Protein AF-A0A9E4EMT3-F1 (afdb_monomer)

Mean predicted aligned error: 5.19 Å

Nearest PDB structures (foldseek):
  3fyb-assembly1_A  TM=9.744E-01  e=1.590E-08  Alcanivorax borkumensis SK2
  3fyb-assembly1_B  TM=8.964E-01  e=5.897E-09  Alcanivorax borkumensis SK2
  2o35-assembly1_A-2  TM=9.757E-01  e=2.453E-08  Sinorhizobium meliloti
  2o35-assembly1_B-2  TM=9.642E-01  e=2.777E-08  Sinorhizobium meliloti

Solvent-accessible surface area (backbone atoms only — not comparable to full-atom values): 4782 Å² total; per-residue (Å²): 128,82,51,75,68,61,50,49,56,51,50,52,54,52,50,50,51,51,49,36,54,50,56,48,73,43,59,84,65,46,54,66,56,33,34,75,75,71,71,45,33,70,68,48,55,28,50,49,53,35,51,58,32,44,77,72,74,38,90,59,61,60,66,66,41,36,20,66,49,55,75,42,55,58,74,55,49,43,72,75,64,60,131

pLDDT: mean 88.68, std 9.67, range [50.62, 96.5]

Secondary structure (DSSP, 8-state):
---HHHHHHHHHHHHHHHHHHHHHH-TTS-HHHHHHHHS--HHHHHHHHHHHHHHTT----HHHHHHHHHTS-HHHHHHHH--

Foldseek 3Di:
DPDVVNVVVVVVVVVVLVVLVVCLVPLQCDQVNCCVPPVGGLLNVLVVVQVVCVVVVHHDDSQVSSCVSNVHRVVVSCVPRND

Sequence (83 aa):
MPTQLDSDITFEAATFRRLVDHLQRNTELQNIDLMNLAGFCRNCLAKWYVAEAKERGVELDYESVRERVYGMPYAEWKRRFQT

Radius of gyration: 14.44 Å; Cα contacts (8 Å, |Δi|>4): 55; chains: 1; bounding box: 45×26×32 Å

Structure (mmCIF, N/CA/C/O backbone):
data_AF-A0A9E4EMT3-F1
#
_entry.id   AF-A0A9E4EMT3-F1
#
loop_
_atom_site.group_PDB
_atom_site.id
_atom_site.type_symbol
_atom_site.label_atom_id
_atom_site.label_alt_id
_atom_sit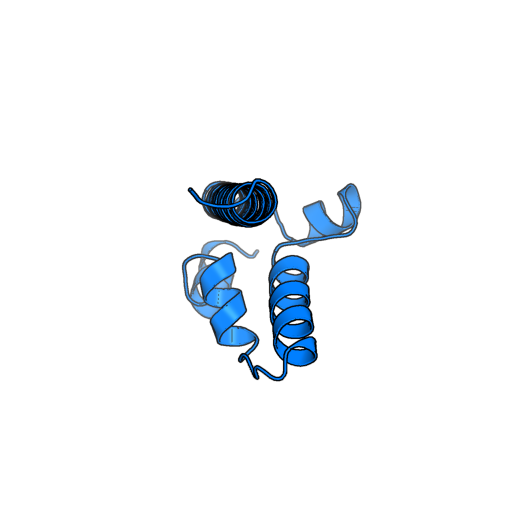e.label_comp_id
_atom_site.label_asym_id
_atom_site.label_entity_id
_atom_site.label_seq_id
_atom_site.pdbx_PDB_ins_code
_atom_site.Cartn_x
_atom_site.Cartn_y
_atom_site.Cartn_z
_atom_site.occupancy
_atom_site.B_iso_or_equiv
_atom_site.auth_seq_id
_atom_site.auth_comp_id
_atom_site.auth_asym_id
_atom_site.auth_atom_id
_atom_site.pdbx_PDB_model_num
ATOM 1 N N . MET A 1 1 ? -29.760 5.864 6.902 1.00 50.62 1 MET A N 1
ATOM 2 C CA . MET A 1 1 ? -28.874 6.788 6.163 1.00 50.62 1 MET A CA 1
ATOM 3 C C . MET A 1 1 ? -27.494 6.599 6.768 1.00 50.62 1 MET A C 1
ATOM 5 O O . MET A 1 1 ? -27.428 6.737 7.985 1.00 50.62 1 MET A O 1
ATOM 9 N N . PRO A 1 2 ? -26.460 6.184 6.013 1.00 56.56 2 PRO A N 1
ATOM 10 C CA . PRO A 1 2 ? -25.107 6.136 6.562 1.00 56.56 2 PRO A CA 1
ATOM 11 C C . PRO A 1 2 ? -24.757 7.537 7.059 1.00 56.56 2 PRO A C 1
ATOM 13 O O . PRO A 1 2 ? -25.130 8.527 6.422 1.00 56.56 2 PRO A O 1
ATOM 16 N N . THR A 1 3 ? -24.120 7.632 8.218 1.00 63.38 3 THR A N 1
ATOM 17 C CA . THR A 1 3 ? -23.662 8.926 8.718 1.00 63.38 3 THR A CA 1
ATOM 18 C C . THR A 1 3 ? -22.558 9.454 7.796 1.00 63.38 3 THR A C 1
ATOM 20 O O . THR A 1 3 ? -21.912 8.688 7.079 1.00 63.38 3 THR A O 1
ATOM 23 N N . GLN A 1 4 ? -22.337 10.769 7.769 1.00 63.78 4 GLN A N 1
ATOM 24 C CA . GLN A 1 4 ? -21.293 11.365 6.923 1.00 63.78 4 GLN A CA 1
ATOM 25 C C . GLN A 1 4 ? -19.903 10.749 7.198 1.00 63.78 4 GLN A C 1
ATOM 27 O O . GLN A 1 4 ? -19.136 10.529 6.269 1.00 63.78 4 GLN A O 1
ATOM 32 N N . LEU A 1 5 ? -19.657 10.329 8.444 1.00 62.50 5 LEU A N 1
ATOM 33 C CA . LEU A 1 5 ? -18.450 9.621 8.874 1.00 62.50 5 LEU A CA 1
ATOM 34 C C . LEU A 1 5 ? -18.294 8.221 8.238 1.00 62.50 5 LEU A C 1
ATOM 36 O O . LEU A 1 5 ? -17.190 7.832 7.867 1.00 62.50 5 LEU A O 1
ATOM 40 N N . ASP A 1 6 ? -19.394 7.479 8.050 1.00 69.81 6 ASP A N 1
ATOM 41 C CA . ASP A 1 6 ? -19.380 6.173 7.361 1.00 69.81 6 ASP A CA 1
ATOM 42 C C . ASP A 1 6 ? -19.030 6.324 5.872 1.00 69.81 6 ASP A C 1
ATOM 44 O O . ASP A 1 6 ? -18.463 5.425 5.239 1.00 69.81 6 ASP A O 1
ATOM 48 N N . SER A 1 7 ? -19.381 7.481 5.306 1.00 81.50 7 SER A N 1
ATOM 49 C CA . SER A 1 7 ? -19.105 7.806 3.910 1.00 81.50 7 SER A CA 1
ATOM 50 C C . SER A 1 7 ? -17.624 8.125 3.718 1.00 81.50 7 SER A C 1
ATOM 52 O O . SER A 1 7 ? -17.012 7.575 2.804 1.00 81.50 7 SER A O 1
ATOM 54 N N . ASP A 1 8 ? -17.023 8.895 4.629 1.00 89.81 8 ASP A N 1
ATOM 55 C CA . ASP A 1 8 ? -15.598 9.242 4.587 1.00 89.81 8 ASP A CA 1
ATOM 56 C C . ASP A 1 8 ? -14.701 7.998 4.662 1.00 89.81 8 ASP A C 1
ATOM 58 O O . ASP A 1 8 ? -13.874 7.787 3.774 1.00 89.81 8 ASP A O 1
ATOM 62 N N . ILE A 1 9 ? -14.950 7.088 5.613 1.00 90.19 9 ILE A N 1
ATOM 63 C CA . ILE A 1 9 ? -14.210 5.813 5.718 1.00 90.19 9 ILE A CA 1
ATOM 64 C C . ILE A 1 9 ? -14.337 4.995 4.421 1.00 90.19 9 ILE A C 1
ATOM 66 O O . ILE A 1 9 ? -13.374 4.383 3.944 1.00 90.19 9 ILE A O 1
ATOM 70 N N . THR A 1 10 ? -15.526 4.988 3.812 1.00 92.00 10 THR A N 1
ATOM 71 C CA . THR A 1 10 ? -15.764 4.275 2.551 1.00 92.00 10 THR A CA 1
ATOM 72 C C . THR A 1 10 ? -14.974 4.896 1.395 1.00 92.00 10 THR A C 1
ATOM 74 O O . THR A 1 10 ? -14.398 4.161 0.580 1.00 92.00 10 THR A O 1
ATOM 77 N N . PHE A 1 11 ? -14.913 6.228 1.321 1.00 93.81 11 PHE A N 1
ATOM 78 C CA . PHE A 1 11 ? -14.163 6.958 0.300 1.00 93.81 11 PHE A CA 1
ATOM 79 C C . PHE A 1 11 ? -12.652 6.798 0.467 1.00 93.81 11 PHE A C 1
ATOM 81 O O . PHE A 1 11 ? -11.956 6.552 -0.522 1.00 93.81 11 PHE A O 1
ATOM 88 N N . GLU A 1 12 ? -12.141 6.851 1.695 1.00 93.50 12 GLU A N 1
ATOM 89 C CA . GLU A 1 12 ? -10.732 6.602 2.012 1.00 93.50 12 GLU A CA 1
ATOM 90 C C . GLU A 1 12 ? -10.325 5.181 1.615 1.00 93.50 12 GLU A C 1
ATOM 92 O O . GLU A 1 12 ? -9.351 4.986 0.882 1.00 93.50 12 GLU A O 1
ATOM 97 N N . ALA A 1 13 ? -11.126 4.179 1.990 1.00 93.81 13 ALA A N 1
ATOM 98 C CA . ALA A 1 13 ? -10.873 2.792 1.620 1.00 93.81 13 ALA A CA 1
ATOM 99 C C . ALA A 1 13 ? -10.928 2.581 0.095 1.00 93.81 13 ALA A C 1
ATOM 101 O O . ALA A 1 13 ? -10.120 1.832 -0.461 1.00 93.81 13 ALA A O 1
ATOM 102 N N . ALA A 1 14 ? -11.860 3.235 -0.609 1.00 94.69 14 ALA A N 1
ATOM 103 C CA . ALA A 1 14 ? -11.940 3.183 -2.071 1.00 94.69 14 ALA A CA 1
ATOM 104 C C . ALA A 1 14 ? -10.741 3.860 -2.748 1.00 94.69 14 ALA A C 1
ATOM 106 O O . ALA A 1 14 ? -10.224 3.349 -3.745 1.00 94.69 14 ALA A O 1
ATOM 107 N N . THR A 1 15 ? -10.270 4.970 -2.187 1.00 96.25 15 THR A N 1
ATOM 108 C CA . THR A 1 15 ? -9.091 5.696 -2.668 1.00 96.25 15 THR A CA 1
ATOM 109 C C . THR A 1 15 ? -7.823 4.874 -2.462 1.00 96.25 15 THR A C 1
ATOM 111 O O . THR A 1 15 ? -7.030 4.740 -3.393 1.00 96.25 15 THR A O 1
ATOM 114 N N . PHE A 1 16 ? -7.669 4.227 -1.302 1.00 95.69 16 PHE A N 1
ATOM 115 C CA . PHE A 1 16 ? -6.555 3.314 -1.045 1.00 95.69 16 PHE A CA 1
ATOM 116 C C . PHE A 1 16 ? -6.544 2.136 -2.027 1.00 95.69 16 PHE A C 1
ATOM 118 O O . PHE A 1 16 ? -5.507 1.840 -2.618 1.00 95.69 16 PHE A O 1
ATOM 125 N N . ARG A 1 17 ? -7.702 1.508 -2.282 1.00 95.25 17 ARG A N 1
ATOM 126 C CA . ARG A 1 17 ? -7.816 0.448 -3.303 1.00 95.25 17 ARG A CA 1
ATOM 127 C C . ARG A 1 17 ? -7.385 0.942 -4.685 1.00 95.25 17 ARG A C 1
ATOM 129 O O . ARG A 1 17 ? -6.630 0.261 -5.365 1.00 95.25 17 ARG A O 1
ATOM 136 N N . ARG A 1 18 ? -7.792 2.155 -5.074 1.00 96.50 18 ARG A N 1
ATOM 137 C CA . ARG A 1 18 ? -7.382 2.765 -6.348 1.00 96.50 18 ARG A CA 1
ATOM 138 C C . ARG A 1 18 ? -5.871 3.021 -6.419 1.00 96.50 18 ARG A C 1
ATOM 140 O O . ARG A 1 18 ? -5.285 2.826 -7.482 1.00 96.50 18 ARG A O 1
ATOM 147 N N . LEU A 1 19 ? -5.242 3.445 -5.321 1.00 95.69 19 LEU A N 1
ATOM 148 C CA . LEU A 1 19 ? -3.787 3.608 -5.245 1.00 95.69 19 LEU A CA 1
ATOM 149 C C . LEU A 1 19 ? -3.068 2.265 -5.418 1.00 95.69 19 LEU A C 1
ATOM 151 O O . LEU A 1 19 ? -2.112 2.178 -6.186 1.00 95.69 19 LEU A O 1
ATOM 155 N N . VAL A 1 20 ? -3.538 1.219 -4.736 1.00 95.19 20 VAL A N 1
ATOM 156 C CA . VAL A 1 20 ? -2.979 -0.133 -4.862 1.00 95.19 20 VAL A CA 1
ATOM 157 C C . VAL A 1 20 ? -3.091 -0.628 -6.306 1.00 95.19 20 VAL A C 1
ATOM 159 O O . VAL A 1 20 ? -2.076 -1.000 -6.890 1.00 95.19 20 VAL A O 1
ATOM 162 N N . ASP A 1 21 ? -4.270 -0.524 -6.922 1.00 95.62 21 ASP A N 1
ATOM 163 C CA . ASP A 1 21 ? -4.479 -0.885 -8.331 1.00 95.62 21 ASP A CA 1
ATOM 164 C C . ASP A 1 21 ? -3.544 -0.114 -9.274 1.00 95.62 21 ASP A C 1
ATOM 166 O O . ASP A 1 21 ? -3.003 -0.672 -10.231 1.00 95.62 21 ASP A O 1
ATOM 170 N N . HIS A 1 22 ? -3.335 1.180 -9.017 1.00 95.25 22 HIS A N 1
ATOM 171 C CA . HIS A 1 22 ? -2.402 1.989 -9.792 1.00 95.25 22 HIS A CA 1
ATOM 172 C C . HIS A 1 22 ? -0.968 1.456 -9.658 1.00 95.25 22 HIS A C 1
ATOM 174 O O . HIS A 1 22 ? -0.303 1.230 -10.665 1.00 95.25 22 HIS A O 1
ATOM 180 N N . LEU A 1 23 ? -0.497 1.176 -8.442 1.00 93.31 23 LEU A N 1
ATOM 181 C CA . LEU A 1 23 ? 0.854 0.653 -8.207 1.00 93.31 23 LEU A CA 1
ATOM 182 C C . LEU A 1 23 ? 1.072 -0.768 -8.750 1.00 93.31 23 LEU A C 1
ATOM 184 O O . LEU A 1 23 ? 2.218 -1.127 -9.036 1.00 93.31 23 LEU A O 1
ATOM 188 N N . GLN A 1 24 ? 0.008 -1.565 -8.880 1.00 92.31 24 GLN A N 1
ATOM 189 C CA . GLN A 1 24 ? 0.038 -2.899 -9.491 1.00 92.31 24 GLN A CA 1
ATOM 190 C C . GLN A 1 24 ? 0.149 -2.842 -11.016 1.00 92.31 24 GLN A C 1
ATOM 192 O O . GLN A 1 24 ? 0.831 -3.674 -11.606 1.00 92.31 24 GLN A O 1
ATOM 197 N N . ARG A 1 25 ? -0.502 -1.864 -11.658 1.00 93.19 25 ARG A N 1
ATOM 198 C CA . ARG A 1 25 ? -0.428 -1.667 -13.117 1.00 93.19 25 ARG A CA 1
ATOM 199 C C . ARG A 1 25 ? 0.896 -1.053 -13.567 1.00 93.19 25 ARG A C 1
ATOM 201 O O . ARG A 1 25 ? 1.329 -1.328 -14.678 1.00 93.19 25 ARG A O 1
ATOM 208 N N . ASN A 1 26 ? 1.517 -0.249 -12.708 1.00 92.44 26 ASN A N 1
ATOM 209 C CA . ASN A 1 26 ? 2.771 0.453 -12.978 1.00 92.44 26 ASN A CA 1
ATOM 210 C C . ASN A 1 26 ? 3.947 -0.314 -12.348 1.00 92.44 26 ASN A C 1
ATOM 212 O O . ASN A 1 26 ? 4.527 0.095 -11.336 1.00 92.44 26 ASN A O 1
ATOM 216 N N . THR A 1 27 ? 4.241 -1.500 -12.889 1.00 87.00 27 THR A N 1
ATOM 217 C CA . THR A 1 27 ? 5.289 -2.403 -12.374 1.00 87.00 27 THR A CA 1
ATOM 218 C C . THR A 1 27 ? 6.705 -1.859 -12.555 1.00 87.00 27 THR A C 1
ATOM 220 O O . THR A 1 27 ? 7.609 -2.254 -11.826 1.00 87.00 27 THR A O 1
ATOM 223 N N . GLU A 1 28 ? 6.891 -0.936 -13.496 1.00 87.56 28 GLU A N 1
ATOM 224 C CA . GLU A 1 28 ? 8.143 -0.231 -13.771 1.00 87.56 28 GLU A CA 1
ATOM 225 C C . GLU A 1 28 ? 8.560 0.723 -12.647 1.00 87.56 28 GLU A C 1
ATOM 227 O O . GLU A 1 28 ? 9.746 1.001 -12.498 1.00 87.56 28 GLU A O 1
ATOM 232 N N . LEU A 1 29 ? 7.616 1.179 -11.814 1.00 88.31 29 LEU A N 1
ATOM 233 C CA . LEU A 1 29 ? 7.926 1.975 -10.630 1.00 88.31 29 LEU A CA 1
ATOM 234 C C . LEU A 1 29 ? 8.595 1.078 -9.588 1.00 88.31 29 LEU A C 1
ATOM 236 O O . LEU A 1 29 ? 7.906 0.380 -8.8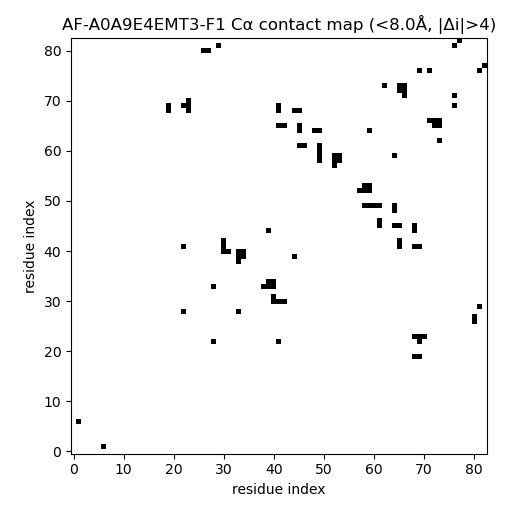40 1.00 88.31 29 LEU A O 1
ATOM 240 N N . GLN A 1 30 ? 9.922 1.078 -9.504 1.00 87.44 30 GLN A N 1
ATOM 241 C CA . GLN A 1 30 ? 10.620 0.269 -8.511 1.00 87.44 30 GLN A CA 1
ATOM 242 C C . GL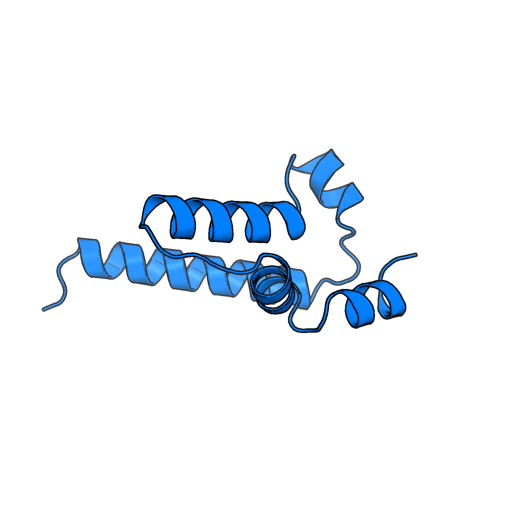N A 1 30 ? 10.379 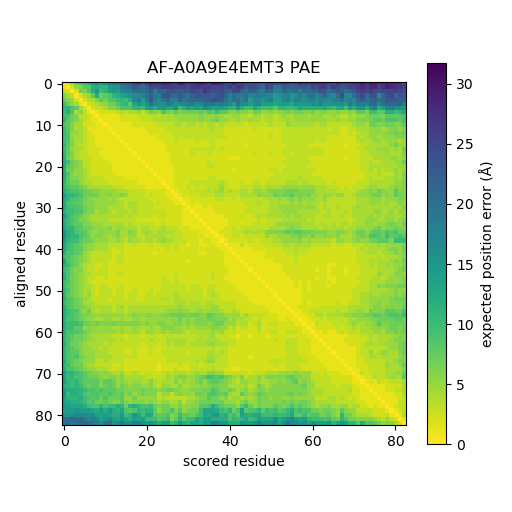0.819 -7.102 1.00 87.44 30 GLN A C 1
ATOM 244 O O . GLN A 1 30 ? 10.218 2.019 -6.875 1.00 87.44 30 GLN A O 1
ATOM 249 N N . ASN A 1 31 ? 10.381 -0.068 -6.106 1.00 89.62 31 ASN A N 1
ATOM 250 C CA . ASN A 1 31 ? 10.226 0.364 -4.715 1.00 89.62 31 ASN A CA 1
ATOM 251 C C . ASN A 1 31 ? 11.351 1.303 -4.265 1.00 89.62 31 ASN A C 1
ATOM 253 O O . ASN A 1 31 ? 11.103 2.160 -3.424 1.00 89.62 31 ASN A O 1
ATOM 257 N N . ILE A 1 32 ? 12.563 1.138 -4.806 1.00 90.00 32 ILE A N 1
ATOM 258 C CA . ILE A 1 32 ? 13.700 2.005 -4.483 1.00 90.00 32 ILE A CA 1
ATOM 259 C C . ILE A 1 32 ? 13.473 3.434 -4.988 1.00 90.00 32 ILE A C 1
ATOM 261 O O . ILE A 1 32 ? 13.728 4.380 -4.251 1.00 90.00 32 ILE A O 1
ATOM 265 N N . ASP A 1 33 ? 12.895 3.592 -6.179 1.00 91.12 33 ASP A N 1
ATOM 266 C CA . ASP A 1 33 ? 12.601 4.905 -6.758 1.00 91.12 33 ASP A CA 1
ATOM 267 C C . ASP A 1 33 ? 11.508 5.617 -5.963 1.00 91.12 33 ASP A C 1
ATOM 269 O O . ASP A 1 33 ? 11.649 6.788 -5.617 1.00 91.12 33 ASP A O 1
ATOM 273 N N . LEU A 1 34 ? 10.453 4.885 -5.587 1.00 92.25 34 LEU A N 1
ATOM 274 C CA . LEU A 1 34 ? 9.395 5.408 -4.721 1.00 92.25 34 LEU A CA 1
ATOM 275 C C . LEU A 1 34 ? 9.944 5.829 -3.347 1.00 92.25 34 LEU A C 1
ATOM 277 O O . LEU A 1 34 ? 9.605 6.903 -2.851 1.00 92.25 34 LEU A O 1
ATOM 281 N N . MET A 1 35 ? 10.842 5.029 -2.759 1.00 94.00 35 MET A N 1
ATOM 282 C CA . MET A 1 35 ? 11.505 5.382 -1.500 1.00 94.00 35 MET A CA 1
ATOM 283 C C . MET A 1 35 ? 12.369 6.637 -1.633 1.00 94.00 35 MET A C 1
ATOM 285 O O . MET A 1 35 ? 12.300 7.503 -0.765 1.00 94.00 35 MET A O 1
ATOM 289 N N . ASN A 1 36 ? 13.157 6.753 -2.701 1.00 92.31 36 ASN A N 1
ATOM 290 C CA . ASN A 1 36 ? 14.053 7.889 -2.906 1.00 92.31 36 ASN A CA 1
ATOM 291 C C . ASN A 1 36 ? 13.291 9.187 -3.210 1.00 92.31 36 ASN A C 1
ATOM 293 O O . ASN A 1 36 ? 13.715 10.254 -2.777 1.00 92.31 36 ASN A O 1
ATOM 297 N N . LEU A 1 37 ? 12.177 9.102 -3.942 1.00 92.94 37 LEU A N 1
ATOM 298 C CA . LEU A 1 37 ? 11.400 10.271 -4.352 1.00 92.94 37 LEU A CA 1
ATOM 299 C C . LEU A 1 37 ? 10.398 10.725 -3.284 1.00 92.94 37 LEU A C 1
ATOM 301 O O . LEU A 1 37 ? 10.268 11.919 -3.032 1.00 92.94 37 LEU A O 1
ATOM 305 N N . ALA A 1 38 ? 9.664 9.783 -2.689 1.00 93.00 38 ALA A N 1
ATOM 306 C CA . ALA A 1 38 ? 8.499 10.072 -1.851 1.00 93.00 38 ALA A CA 1
ATOM 307 C C . ALA A 1 38 ? 8.636 9.574 -0.403 1.00 93.00 38 ALA A C 1
ATOM 309 O O . ALA A 1 38 ? 7.746 9.815 0.411 1.00 93.00 38 ALA A O 1
ATOM 310 N N . GLY A 1 39 ? 9.713 8.857 -0.063 1.00 92.88 39 GLY A N 1
ATOM 311 C CA . GLY A 1 39 ? 9.930 8.323 1.285 1.00 92.88 39 GLY A CA 1
ATOM 312 C C . GLY A 1 39 ? 9.053 7.118 1.650 1.00 92.88 39 GLY A C 1
ATOM 313 O O . GLY A 1 39 ? 9.096 6.659 2.791 1.00 92.88 39 GLY A O 1
ATOM 314 N N . PHE A 1 40 ? 8.273 6.572 0.710 1.00 94.00 40 PHE A N 1
ATOM 315 C CA . PHE A 1 40 ? 7.485 5.355 0.917 1.00 94.00 40 PHE A CA 1
ATOM 316 C C . PHE A 1 40 ? 7.424 4.497 -0.349 1.00 94.00 40 PHE A C 1
ATOM 318 O O . PHE A 1 40 ? 7.634 4.973 -1.456 1.00 94.00 40 PHE A O 1
ATOM 325 N N . CYS A 1 41 ? 7.107 3.212 -0.194 1.00 94.38 41 CYS A N 1
ATOM 326 C CA . CYS A 1 41 ? 6.910 2.286 -1.309 1.00 94.38 41 CYS A CA 1
ATOM 327 C C . CYS A 1 41 ? 5.789 1.282 -1.005 1.00 94.38 41 CYS A C 1
ATOM 329 O O . CYS A 1 41 ? 5.161 1.334 0.055 1.00 94.38 41 CYS A O 1
ATOM 331 N N . ARG A 1 42 ? 5.571 0.306 -1.897 1.00 93.62 42 ARG A N 1
ATOM 332 C CA . ARG A 1 42 ? 4.559 -0.758 -1.724 1.00 93.62 42 ARG A CA 1
ATOM 333 C C . ARG A 1 42 ? 4.726 -1.530 -0.411 1.00 93.62 42 ARG A C 1
ATOM 335 O O . ARG A 1 42 ? 3.746 -1.850 0.253 1.00 93.62 42 ARG A O 1
ATOM 342 N N . ASN A 1 43 ? 5.969 -1.781 0.003 1.00 93.44 43 ASN A N 1
ATOM 343 C CA . ASN A 1 43 ? 6.250 -2.456 1.274 1.00 93.44 43 ASN A CA 1
ATOM 344 C C . ASN A 1 43 ? 5.854 -1.602 2.487 1.00 93.44 43 ASN A C 1
ATOM 346 O O . ASN A 1 43 ? 5.431 -2.154 3.499 1.00 93.44 43 ASN A O 1
ATOM 350 N N . CYS A 1 44 ? 5.963 -0.273 2.394 1.00 95.31 44 CYS A N 1
ATOM 351 C CA . CYS A 1 44 ? 5.506 0.623 3.457 1.00 95.31 44 CYS A CA 1
ATOM 352 C C . CYS A 1 44 ? 3.986 0.537 3.615 1.00 95.31 44 CYS A C 1
ATOM 354 O O . CYS A 1 44 ? 3.520 0.372 4.735 1.00 95.31 44 CYS A O 1
ATOM 356 N N . LEU A 1 45 ? 3.233 0.523 2.506 1.00 95.00 45 LEU A N 1
ATOM 357 C CA . LEU A 1 45 ? 1.772 0.357 2.538 1.00 95.00 45 LEU A CA 1
ATOM 358 C C . LEU A 1 45 ? 1.361 -0.951 3.229 1.00 95.00 45 LEU A C 1
ATOM 360 O O . LEU A 1 45 ? 0.469 -0.949 4.074 1.00 95.00 45 LEU A O 1
ATOM 364 N N . ALA A 1 46 ? 2.043 -2.058 2.918 1.00 94.75 46 ALA A N 1
ATOM 365 C CA . ALA A 1 46 ? 1.784 -3.341 3.568 1.00 94.75 46 ALA A CA 1
ATOM 366 C C . ALA A 1 46 ? 2.102 -3.305 5.074 1.00 94.75 46 ALA A C 1
ATOM 368 O O . ALA A 1 46 ? 1.331 -3.820 5.880 1.00 94.75 46 ALA A O 1
ATOM 369 N N . LYS A 1 47 ? 3.210 -2.661 5.471 1.00 94.94 47 LYS A N 1
ATOM 370 C CA . LYS A 1 47 ? 3.572 -2.502 6.889 1.00 94.94 47 LYS A CA 1
ATOM 371 C C . LYS A 1 47 ? 2.560 -1.653 7.651 1.00 94.94 47 LYS A C 1
ATOM 373 O O . LYS A 1 47 ? 2.180 -2.042 8.749 1.00 94.94 47 LYS A O 1
ATOM 378 N N . TRP A 1 48 ? 2.120 -0.532 7.081 1.00 96.00 48 TRP A N 1
ATOM 379 C CA . TRP A 1 48 ? 1.113 0.331 7.701 1.00 96.00 48 TRP A CA 1
ATOM 380 C C . TRP A 1 48 ? -0.204 -0.415 7.891 1.00 96.00 48 TRP A C 1
ATOM 382 O O . TRP A 1 48 ? -0.752 -0.403 8.982 1.00 96.00 48 TRP A O 1
ATOM 392 N N . TYR A 1 49 ? -0.651 -1.167 6.884 1.00 95.12 49 TYR A N 1
ATOM 393 C CA . TYR A 1 49 ? -1.871 -1.967 6.989 1.00 95.12 49 TYR A CA 1
ATOM 394 C C . TYR A 1 49 ? -1.801 -2.993 8.135 1.00 95.12 49 TYR A C 1
ATOM 396 O O . TYR A 1 49 ? -2.746 -3.125 8.910 1.00 95.12 49 TYR A O 1
ATOM 404 N N . VAL A 1 50 ? -0.678 -3.711 8.272 1.00 95.44 50 VAL A N 1
ATOM 405 C CA . VAL A 1 50 ? -0.475 -4.661 9.383 1.00 95.44 50 VAL A CA 1
ATOM 406 C C . VAL A 1 50 ? -0.417 -3.941 10.731 1.00 95.44 50 VAL A C 1
ATOM 408 O O . VAL A 1 50 ? -0.998 -4.426 11.698 1.00 95.44 50 VAL A O 1
ATOM 411 N N . ALA A 1 51 ? 0.262 -2.793 10.811 1.00 95.31 51 ALA A N 1
ATOM 412 C CA . ALA A 1 51 ? 0.360 -2.011 12.042 1.00 95.31 51 ALA A CA 1
ATOM 413 C C . ALA A 1 51 ? -1.020 -1.520 12.514 1.00 95.31 51 ALA A C 1
ATOM 415 O O . ALA A 1 51 ? -1.387 -1.761 13.660 1.00 95.31 51 ALA A O 1
ATOM 416 N N . GLU A 1 52 ? -1.821 -0.945 11.615 1.00 95.06 52 GLU A N 1
ATOM 417 C CA . GLU A 1 52 ? -3.181 -0.475 11.908 1.00 95.06 52 GLU A CA 1
ATOM 418 C C . GLU A 1 52 ? -4.118 -1.615 12.336 1.00 95.06 52 GLU A C 1
ATOM 420 O O . GLU A 1 52 ? -4.963 -1.445 13.220 1.00 95.06 52 GLU A O 1
ATOM 425 N N . ALA A 1 53 ? -3.977 -2.797 11.728 1.00 93.75 53 ALA A N 1
ATOM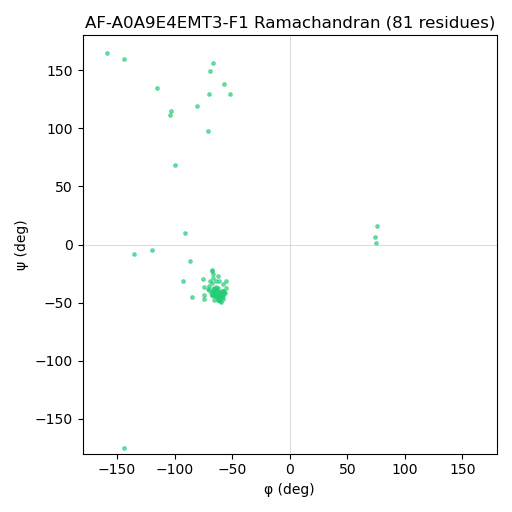 426 C CA . ALA A 1 53 ? -4.719 -3.984 12.144 1.00 93.75 53 ALA A CA 1
ATOM 427 C C . ALA A 1 53 ? -4.300 -4.435 13.549 1.00 93.75 53 ALA A C 1
ATOM 429 O O . ALA A 1 53 ? -5.159 -4.683 14.399 1.00 93.75 53 ALA A O 1
ATOM 430 N N . LYS A 1 54 ? -2.990 -4.455 13.822 1.00 94.44 54 LYS A N 1
ATOM 431 C CA . LYS A 1 54 ? -2.436 -4.828 15.126 1.00 94.44 54 LYS A CA 1
ATOM 432 C C . LYS A 1 54 ? -2.907 -3.893 16.239 1.00 94.44 54 LYS A C 1
ATOM 434 O O . LYS A 1 54 ? -3.264 -4.374 17.310 1.00 94.44 54 LYS A O 1
ATOM 439 N N . GLU A 1 55 ? -2.966 -2.585 15.993 1.00 94.50 55 GLU A N 1
ATOM 440 C CA . GLU A 1 55 ? -3.501 -1.608 16.955 1.00 94.50 55 GLU A CA 1
ATOM 441 C C . GLU A 1 55 ? -4.980 -1.846 17.288 1.00 94.50 55 GLU A C 1
ATOM 443 O O . GLU A 1 55 ? -5.430 -1.551 18.393 1.00 94.50 55 GLU A O 1
ATOM 448 N N . ARG A 1 56 ? -5.730 -2.452 16.362 1.00 94.06 56 ARG A N 1
ATOM 449 C CA . ARG A 1 56 ? -7.133 -2.851 16.546 1.00 94.06 56 ARG A CA 1
ATOM 450 C C . ARG A 1 56 ? -7.286 -4.283 17.075 1.00 94.06 56 ARG A C 1
ATOM 452 O O . ARG A 1 56 ? -8.398 -4.804 17.102 1.00 94.06 56 ARG A O 1
ATOM 459 N N . GLY A 1 57 ? -6.190 -4.923 17.489 1.00 94.06 57 GLY A N 1
ATOM 460 C CA . GLY A 1 57 ? -6.183 -6.287 18.023 1.00 94.06 57 GLY A CA 1
ATOM 461 C C . GLY A 1 57 ? -6.343 -7.383 16.965 1.00 94.06 57 GLY A C 1
ATOM 462 O O . GLY A 1 57 ? -6.654 -8.519 17.311 1.00 94.06 57 GLY A O 1
ATOM 463 N N . VAL A 1 58 ? -6.147 -7.061 15.684 1.00 95.00 58 VAL A N 1
ATOM 464 C CA . VAL A 1 58 ? -6.217 -8.014 14.572 1.00 95.00 58 VAL A CA 1
ATOM 465 C C . VAL A 1 58 ? -4.804 -8.360 14.116 1.00 95.00 58 VAL A C 1
ATOM 467 O O . VAL A 1 58 ? -4.082 -7.513 13.590 1.00 95.00 58 VAL A O 1
ATOM 470 N N . GLU A 1 59 ? -4.404 -9.619 14.278 1.00 92.56 59 GLU A N 1
ATOM 471 C CA . GLU A 1 59 ? -3.137 -10.100 13.728 1.00 92.56 59 GLU A CA 1
ATOM 472 C C . GLU A 1 59 ? -3.286 -10.419 12.239 1.00 92.56 59 GLU A C 1
ATOM 474 O O . GLU A 1 59 ? -4.074 -11.274 11.836 1.00 92.56 59 GLU A O 1
ATOM 479 N N . LEU A 1 60 ? -2.512 -9.713 11.415 1.00 92.50 60 LEU A N 1
ATOM 480 C CA . LEU A 1 60 ? -2.395 -9.977 9.987 1.00 92.50 60 LEU A CA 1
ATOM 481 C C . LEU A 1 60 ? -0.973 -10.405 9.661 1.00 92.50 60 LEU A C 1
ATOM 483 O O . LEU A 1 60 ? -0.006 -9.763 10.074 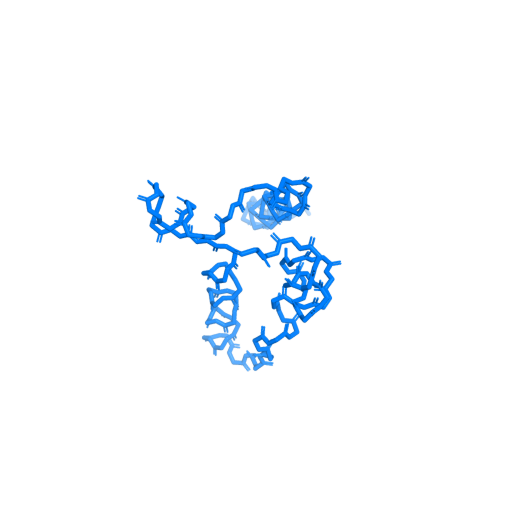1.00 92.50 60 LEU A O 1
ATOM 487 N N . ASP A 1 61 ? -0.860 -11.457 8.860 1.00 92.88 61 ASP A N 1
ATOM 488 C CA . ASP A 1 61 ? 0.417 -11.864 8.300 1.00 92.88 61 ASP A CA 1
ATOM 489 C C . ASP A 1 61 ? 0.898 -10.843 7.255 1.00 92.88 61 ASP A C 1
ATOM 491 O O . ASP A 1 61 ? 0.175 -10.459 6.327 1.00 92.88 61 ASP A O 1
ATOM 495 N N . TYR A 1 62 ? 2.144 -10.400 7.410 1.00 91.06 62 TYR A N 1
ATOM 496 C CA . TYR A 1 62 ? 2.745 -9.401 6.535 1.00 91.06 62 TYR A CA 1
ATOM 497 C C . TYR A 1 62 ? 2.885 -9.903 5.101 1.00 91.06 62 TYR A C 1
ATOM 499 O O . TYR A 1 62 ? 2.699 -9.115 4.170 1.00 91.06 62 TYR A O 1
ATOM 507 N N . GLU A 1 63 ? 3.186 -11.189 4.897 1.00 90.31 63 GLU A N 1
ATOM 508 C CA . GLU A 1 63 ? 3.294 -11.725 3.542 1.00 90.31 63 GLU A CA 1
ATOM 509 C C . GLU A 1 63 ? 1.938 -11.689 2.846 1.00 90.31 63 GLU A C 1
ATOM 511 O O . GLU A 1 63 ? 1.839 -11.113 1.767 1.00 90.31 63 GLU A O 1
ATOM 516 N N . SER A 1 64 ? 0.886 -12.150 3.516 1.00 90.06 64 SER A N 1
ATOM 517 C CA . SER A 1 64 ? -0.497 -12.121 3.032 1.00 90.06 64 SER A CA 1
ATOM 518 C C . SER A 1 64 ? -0.968 -10.707 2.665 1.00 90.06 64 SER A C 1
ATOM 520 O O . SER A 1 64 ? -1.624 -10.496 1.643 1.00 90.06 64 SER A O 1
ATOM 522 N N . VAL A 1 65 ? -0.623 -9.699 3.470 1.00 92.50 65 VAL A N 1
ATOM 523 C CA . VAL A 1 65 ? -0.940 -8.294 3.160 1.00 92.50 65 VAL A CA 1
ATOM 524 C C . VAL A 1 65 ? -0.110 -7.786 1.983 1.00 92.50 65 VAL A C 1
ATOM 526 O O . VAL A 1 65 ? -0.625 -7.077 1.117 1.00 92.50 65 VAL A O 1
ATOM 529 N N . ARG A 1 66 ? 1.166 -8.167 1.908 1.00 92.44 66 ARG A N 1
ATOM 530 C CA . ARG A 1 66 ? 2.029 -7.830 0.778 1.00 92.44 66 ARG A CA 1
ATOM 531 C C . ARG A 1 66 ? 1.462 -8.411 -0.518 1.00 92.44 66 ARG A C 1
ATOM 533 O O . ARG A 1 66 ? 1.391 -7.686 -1.498 1.00 92.44 66 ARG A O 1
ATOM 540 N N . GLU A 1 67 ? 0.964 -9.643 -0.533 1.00 92.31 67 GLU A N 1
ATOM 541 C CA . GLU A 1 67 ? 0.309 -10.207 -1.724 1.00 92.31 67 GLU A CA 1
ATOM 542 C C . GLU A 1 67 ? -0.894 -9.377 -2.179 1.00 92.31 67 GLU A C 1
ATOM 544 O O . GLU A 1 67 ? -1.043 -9.111 -3.371 1.00 92.31 67 GLU A O 1
ATOM 549 N N . ARG A 1 68 ? -1.701 -8.867 -1.239 1.00 91.25 68 ARG A N 1
ATOM 550 C CA . ARG A 1 68 ? -2.815 -7.958 -1.561 1.00 91.25 68 ARG A CA 1
ATOM 551 C C . ARG A 1 68 ? -2.339 -6.650 -2.186 1.00 91.25 68 ARG A C 1
ATOM 553 O O . ARG A 1 68 ? -2.966 -6.163 -3.120 1.00 91.25 68 ARG A O 1
ATOM 560 N N . VAL A 1 69 ? -1.239 -6.080 -1.692 1.00 92.06 69 VAL A N 1
ATOM 561 C CA . VAL A 1 69 ? -0.674 -4.834 -2.237 1.00 92.06 69 VAL A CA 1
ATOM 562 C 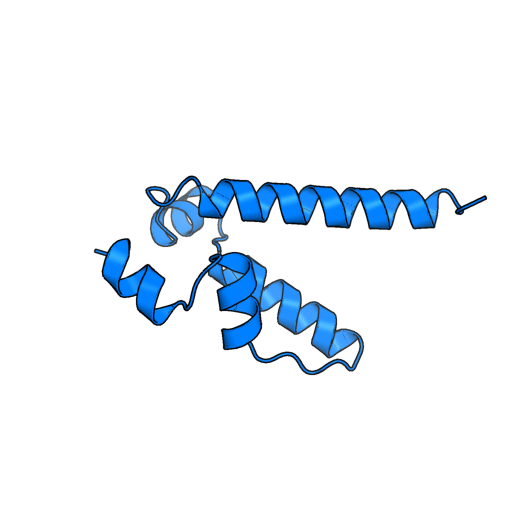C . VAL A 1 69 ? -0.042 -5.065 -3.613 1.00 92.06 69 VAL A C 1
ATOM 564 O O . VAL A 1 69 ? -0.190 -4.232 -4.501 1.00 92.06 69 VAL A O 1
ATOM 567 N N . TYR A 1 70 ? 0.628 -6.197 -3.824 1.00 89.38 70 TYR A N 1
ATOM 568 C CA . TYR A 1 70 ? 1.317 -6.509 -5.080 1.00 89.38 70 TYR A CA 1
ATOM 569 C C . TYR A 1 70 ? 0.417 -7.163 -6.141 1.00 89.38 70 TYR A C 1
ATOM 571 O O . TYR A 1 70 ? 0.807 -7.222 -7.304 1.00 89.38 70 TYR A O 1
ATOM 579 N N . GLY A 1 71 ? -0.770 -7.645 -5.765 1.00 89.31 71 GLY A N 1
ATOM 580 C CA . GLY A 1 71 ? -1.722 -8.314 -6.660 1.00 89.31 71 GLY A CA 1
ATOM 581 C C . GLY A 1 71 ? -1.322 -9.744 -7.039 1.00 89.31 71 GLY A C 1
ATOM 582 O O . GLY A 1 71 ? -2.021 -10.397 -7.808 1.00 89.31 71 GLY A O 1
ATOM 583 N N . MET A 1 72 ? -0.196 -10.229 -6.513 1.00 87.62 72 MET A N 1
ATOM 584 C CA . MET A 1 72 ? 0.348 -11.569 -6.723 1.00 87.62 72 MET A CA 1
ATOM 585 C C . MET A 1 72 ? 1.324 -11.923 -5.590 1.00 87.62 72 MET A C 1
ATOM 587 O O . MET A 1 72 ? 1.794 -11.014 -4.889 1.00 87.62 72 MET A O 1
ATOM 591 N N . PRO A 1 73 ? 1.690 -13.208 -5.429 1.00 88.06 73 PRO A N 1
ATOM 592 C CA . PRO A 1 73 ? 2.721 -13.614 -4.487 1.00 88.06 73 PRO A CA 1
ATOM 593 C C . PRO A 1 73 ? 4.004 -12.814 -4.686 1.00 88.06 73 PRO A C 1
ATOM 595 O O . PRO A 1 73 ? 4.530 -12.718 -5.797 1.00 88.06 73 PRO A O 1
ATOM 598 N N . TYR A 1 74 ? 4.556 -12.253 -3.612 1.00 82.94 74 TYR A N 1
ATOM 599 C CA . TYR A 1 74 ? 5.753 -11.407 -3.712 1.00 82.94 74 TYR A CA 1
ATOM 600 C C . TYR A 1 74 ? 6.945 -12.140 -4.340 1.00 82.94 74 TYR A C 1
ATOM 602 O O . TYR A 1 74 ? 7.719 -11.544 -5.083 1.00 82.94 74 TYR A O 1
ATOM 610 N N . ALA A 1 75 ? 7.073 -13.444 -4.088 1.00 83.31 75 ALA A N 1
ATOM 611 C CA . ALA A 1 75 ? 8.084 -14.278 -4.730 1.00 83.31 75 ALA A CA 1
ATOM 612 C C . ALA A 1 75 ? 7.892 -14.380 -6.256 1.00 83.31 75 ALA A C 1
ATOM 614 O O . ALA A 1 75 ? 8.864 -14.523 -6.996 1.00 83.31 75 ALA A O 1
ATOM 615 N N . GLU A 1 7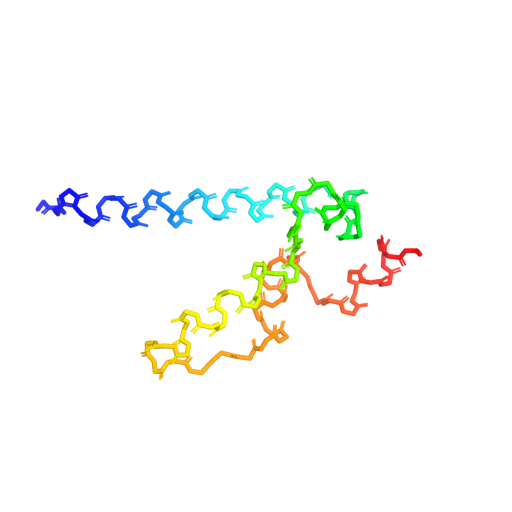6 ? 6.656 -14.317 -6.754 1.00 83.31 76 GLU A N 1
ATOM 616 C CA . GLU A 1 76 ? 6.374 -14.225 -8.188 1.00 83.31 76 GLU A CA 1
ATOM 617 C C . GLU A 1 76 ? 6.686 -12.824 -8.720 1.00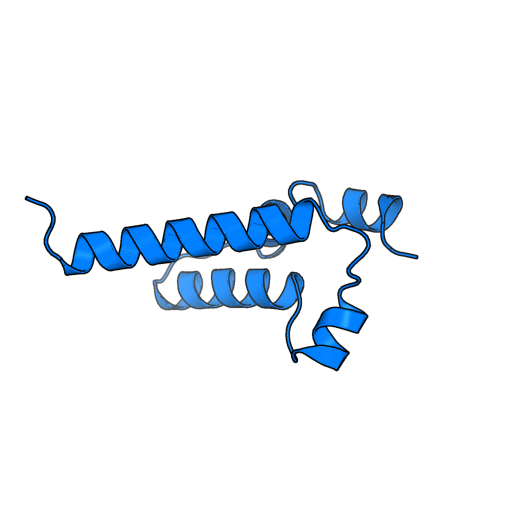 83.31 76 GLU A C 1
ATOM 619 O O . GLU A 1 76 ? 7.407 -12.700 -9.709 1.00 83.31 76 GLU A O 1
ATOM 624 N N . TRP A 1 77 ? 6.238 -11.777 -8.024 1.00 83.56 77 TRP A N 1
ATOM 625 C CA . TRP A 1 77 ? 6.498 -10.395 -8.426 1.00 83.56 77 TRP A CA 1
ATOM 626 C C . TRP A 1 77 ? 7.997 -10.098 -8.521 1.00 83.56 77 TRP A C 1
ATOM 628 O O . TRP A 1 77 ? 8.472 -9.588 -9.534 1.00 83.56 77 TRP A O 1
ATOM 638 N N . LYS A 1 78 ? 8.764 -10.506 -7.502 1.00 81.56 78 LYS A N 1
ATOM 639 C CA . LYS A 1 78 ? 10.222 -10.364 -7.466 1.00 81.56 78 LYS A CA 1
ATOM 640 C C . LYS A 1 78 ? 10.889 -11.056 -8.654 1.00 81.56 78 LYS A C 1
ATOM 642 O O . LYS A 1 78 ? 11.808 -10.503 -9.234 1.00 81.56 78 LYS A O 1
ATOM 647 N N . ARG A 1 79 ? 10.416 -12.242 -9.048 1.00 82.94 79 ARG A N 1
ATOM 648 C CA . ARG A 1 79 ? 10.961 -12.960 -10.212 1.00 82.94 79 ARG A CA 1
ATOM 649 C C . ARG A 1 79 ? 10.642 -12.281 -11.543 1.00 82.94 79 ARG A C 1
ATOM 651 O O . ARG A 1 79 ? 11.419 -12.421 -12.478 1.00 82.94 79 ARG A O 1
ATOM 658 N N . ARG A 1 80 ? 9.494 -11.608 -11.649 1.00 79.19 80 ARG A N 1
ATOM 659 C CA . ARG A 1 80 ? 8.994 -11.043 -12.911 1.00 79.19 80 ARG A CA 1
ATOM 660 C C . ARG A 1 80 ? 9.410 -9.592 -13.146 1.00 79.19 80 ARG A C 1
ATOM 662 O O . ARG A 1 80 ? 9.542 -9.203 -14.300 1.00 79.19 80 ARG A O 1
ATOM 669 N N . PHE A 1 81 ? 9.575 -8.807 -12.082 1.00 77.00 81 PHE A N 1
ATOM 670 C CA . PHE A 1 81 ? 9.653 -7.344 -12.179 1.00 77.00 81 PHE A CA 1
ATOM 671 C C . PHE A 1 81 ? 10.775 -6.702 -11.354 1.00 77.00 81 PHE A C 1
ATOM 673 O O . PHE A 1 81 ? 10.997 -5.498 -11.478 1.00 77.00 81 PHE A O 1
ATOM 680 N N . GLN A 1 82 ? 11.469 -7.463 -10.501 1.00 69.94 82 GLN A N 1
ATOM 681 C CA . GLN A 1 82 ? 12.565 -6.937 -9.688 1.00 69.94 82 GLN A CA 1
ATOM 682 C C . GLN A 1 82 ? 13.906 -7.384 -10.274 1.00 69.94 82 GLN A C 1
ATOM 684 O O . GLN A 1 82 ? 14.238 -8.569 -10.221 1.00 69.94 82 GLN A O 1
ATOM 689 N N . THR A 1 83 ? 14.653 -6.420 -10.813 1.00 63.50 83 THR A N 1
ATOM 690 C CA . THR A 1 83 ? 15.992 -6.603 -11.394 1.00 63.50 83 THR A CA 1
ATOM 691 C C . THR A 1 83 ? 17.057 -6.049 -10.459 1.00 63.50 83 THR A C 1
ATOM 693 O O . THR A 1 83 ? 16.792 -4.999 -9.831 1.00 63.50 83 THR A O 1
#